Protein AF-A0A453GPW9-F1 (afdb_monomer)

Organism: Aegilops tauschii subsp. strangulata (NCBI:txid200361)

Mean predicted aligned error: 16.11 Å

Secondary structure (DSSP, 8-state):
-------------------HHHHHHHHHHHGGGSSS----HHHHHHHTTTT-GGG--EEETTEEE-

InterPro domains:
  IPR011009 Protein kinase-like domain superfamily [SSF56112] (28-66)

pLDDT: mean 73.28, std 21.89, range [38.69, 98.19]

Foldseek 3Di:
DDDDDDDPPPPDDDPPDPPVVVVVVVVQVVCVPPPDDDDDVVRVCVVCVNVDPVSFPDQDPVGTDD

Solvent-accessible surface area (backbone atoms only — not comparable to full-atom values): 4555 Å² total; per-residue (Å²): 138,83,90,82,80,89,81,81,81,72,82,76,79,79,91,68,70,92,54,69,62,59,60,53,46,50,56,60,57,64,39,75,76,46,102,55,85,88,75,56,70,69,55,52,34,58,75,36,60,67,73,34,76,90,48,50,77,47,73,57,101,88,44,77,39,105

Sequence (66 aa):
MRRRRKGTEILHDQAAMNRPEEDALAWRLEQKSSEFILFDLSEILHATHNFSKENLLGQGGFGPVY

Radius of gyration: 26.47 Å; Cα contacts (8 Å, |Δi|>4): 26; chains: 1; bounding box: 47×22×86 Å

Structure (mmCIF, N/CA/C/O backbone):
data_AF-A0A453GPW9-F1
#
_entry.id   AF-A0A453GPW9-F1
#
loop_
_atom_site.group_PDB
_atom_site.id
_atom_site.type_symbol
_atom_site.label_atom_id
_atom_site.label_alt_id
_atom_site.label_comp_id
_atom_site.label_asym_id
_atom_site.label_entity_id
_atom_site.label_seq_id
_atom_site.pdbx_PDB_ins_code
_atom_site.Cartn_x
_atom_site.Cartn_y
_atom_site.Cartn_z
_atom_site.occupancy
_atom_site.B_iso_or_equiv
_atom_site.auth_seq_id
_atom_site.auth_comp_id
_atom_site.auth_asym_id
_atom_site.auth_atom_id
_atom_site.pdbx_PDB_model_num
ATOM 1 N N . MET A 1 1 ? 32.240 -8.993 -72.735 1.00 42.09 1 MET A N 1
ATOM 2 C CA . MET A 1 1 ? 33.141 -9.318 -71.605 1.00 42.09 1 MET A CA 1
ATOM 3 C C . MET A 1 1 ? 32.799 -8.392 -70.434 1.00 42.09 1 MET A C 1
ATOM 5 O O . MET A 1 1 ? 32.626 -7.210 -70.672 1.00 42.09 1 MET A O 1
ATOM 9 N N . ARG A 1 2 ? 32.663 -8.946 -69.217 1.00 49.94 2 ARG A N 1
ATOM 10 C CA . ARG A 1 2 ? 32.471 -8.287 -67.898 1.00 49.94 2 ARG A CA 1
ATOM 11 C C . ARG A 1 2 ? 31.186 -7.465 -67.646 1.00 49.94 2 ARG A C 1
ATOM 13 O O . ARG A 1 2 ? 31.167 -6.245 -67.687 1.00 49.94 2 ARG A O 1
ATOM 20 N N . ARG A 1 3 ? 30.148 -8.190 -67.201 1.00 53.19 3 ARG A N 1
ATOM 21 C CA . ARG A 1 3 ? 29.113 -7.715 -66.260 1.00 53.19 3 ARG A CA 1
ATOM 22 C C . ARG A 1 3 ? 29.760 -7.308 -64.926 1.00 53.19 3 ARG A C 1
ATOM 24 O O . ARG A 1 3 ? 30.502 -8.109 -64.359 1.00 53.19 3 ARG A O 1
ATOM 31 N N . ARG A 1 4 ? 29.352 -6.174 -64.352 1.00 49.88 4 ARG A N 1
ATOM 32 C CA . ARG A 1 4 ? 29.341 -5.947 -62.896 1.00 49.88 4 ARG A CA 1
ATOM 33 C C . ARG A 1 4 ? 27.974 -5.375 -62.514 1.00 49.88 4 ARG A C 1
ATOM 35 O O . ARG A 1 4 ? 27.494 -4.427 -63.121 1.00 49.88 4 ARG A O 1
ATOM 42 N N . ARG A 1 5 ? 27.318 -6.068 -61.585 1.00 44.66 5 ARG A N 1
ATOM 43 C CA . ARG A 1 5 ? 26.010 -5.761 -61.004 1.00 44.66 5 ARG A CA 1
ATOM 44 C C . ARG A 1 5 ? 26.205 -4.959 -59.711 1.00 44.66 5 ARG A C 1
ATOM 46 O O . ARG A 1 5 ? 27.149 -5.254 -58.990 1.00 44.66 5 ARG A O 1
ATOM 53 N N . LYS A 1 6 ? 25.179 -4.156 -59.408 1.00 40.75 6 LYS A N 1
ATOM 54 C CA . LYS A 1 6 ? 24.600 -3.832 -58.089 1.00 40.75 6 LYS A CA 1
ATOM 55 C C . LYS A 1 6 ? 25.385 -2.943 -57.115 1.00 40.75 6 LYS A C 1
ATOM 57 O O . LYS A 1 6 ? 26.494 -3.253 -56.708 1.00 40.75 6 LYS A O 1
ATOM 62 N N . GLY A 1 7 ? 24.648 -1.938 -56.649 1.00 38.69 7 GLY A N 1
ATOM 63 C CA . GLY A 1 7 ? 24.841 -1.194 -55.411 1.00 38.69 7 GLY A CA 1
ATOM 64 C C . GLY A 1 7 ? 23.614 -0.317 -55.151 1.00 38.69 7 GLY A C 1
ATOM 65 O O . GLY A 1 7 ? 23.739 0.890 -55.027 1.00 38.69 7 GLY A O 1
ATOM 66 N N . THR A 1 8 ? 22.409 -0.898 -55.199 1.00 49.75 8 THR A N 1
ATOM 67 C CA . THR A 1 8 ? 21.223 -0.256 -54.618 1.00 49.75 8 THR A CA 1
ATOM 68 C C . THR A 1 8 ? 21.374 -0.440 -53.119 1.00 49.75 8 THR A C 1
ATOM 70 O O . THR A 1 8 ? 21.154 -1.547 -52.627 1.00 49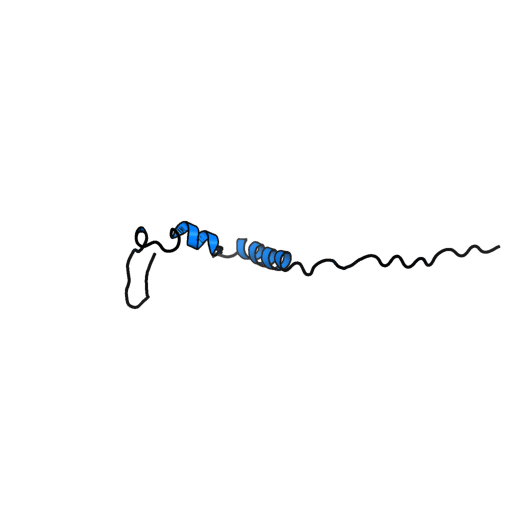.75 8 THR A O 1
ATOM 73 N N . GLU A 1 9 ? 21.822 0.594 -52.414 1.00 41.41 9 GLU A N 1
ATOM 74 C CA . GLU A 1 9 ? 21.744 0.616 -50.958 1.00 41.41 9 GLU A CA 1
ATOM 75 C C . GLU A 1 9 ? 20.276 0.773 -50.584 1.00 41.41 9 GLU A C 1
ATOM 77 O O . GLU A 1 9 ? 19.713 1.861 -50.497 1.00 41.41 9 GLU A O 1
ATOM 82 N N . ILE A 1 10 ? 19.626 -0.379 -50.467 1.00 48.47 10 ILE A N 1
ATOM 83 C CA . ILE A 1 10 ? 18.393 -0.505 -49.723 1.00 48.47 10 ILE A CA 1
ATOM 84 C C . ILE A 1 10 ? 18.812 -0.266 -48.273 1.00 48.47 10 ILE A C 1
ATOM 86 O O . ILE A 1 10 ? 19.428 -1.136 -47.657 1.00 48.47 10 ILE A O 1
ATOM 90 N N . LEU A 1 11 ? 18.533 0.928 -47.755 1.00 42.50 11 LEU A N 1
ATOM 91 C CA . LEU A 1 11 ? 18.551 1.190 -46.322 1.00 42.50 11 LEU A CA 1
ATOM 92 C C . LEU A 1 11 ? 17.442 0.335 -45.698 1.00 42.50 11 LEU A C 1
ATOM 94 O O . LEU A 1 11 ? 16.307 0.773 -45.531 1.00 42.50 11 LEU A O 1
ATOM 98 N N . HIS A 1 12 ? 17.759 -0.931 -45.430 1.00 45.56 12 HIS A N 1
ATOM 99 C CA . HIS A 1 12 ? 17.011 -1.754 -44.497 1.00 45.56 12 HIS A CA 1
ATOM 100 C C . HIS A 1 12 ? 17.303 -1.210 -43.100 1.00 45.56 12 HIS A C 1
ATOM 102 O O . HIS A 1 12 ? 18.341 -1.473 -42.503 1.00 45.56 12 HIS A O 1
ATOM 108 N N . ASP A 1 13 ? 16.392 -0.347 -42.669 1.00 49.62 13 ASP A N 1
ATOM 109 C CA . ASP A 1 13 ? 15.521 -0.670 -41.549 1.00 49.62 13 ASP A CA 1
ATOM 110 C C . ASP A 1 13 ? 16.218 -1.281 -40.334 1.00 49.62 13 ASP A C 1
ATOM 112 O O . ASP A 1 13 ? 16.377 -2.494 -40.262 1.00 49.62 13 ASP A O 1
ATOM 116 N N . GLN A 1 14 ? 16.560 -0.435 -39.362 1.00 49.31 14 GLN A N 1
ATOM 117 C CA . GLN A 1 14 ? 16.479 -0.792 -37.945 1.00 49.31 14 GLN A CA 1
ATOM 118 C C . GLN A 1 14 ? 16.028 0.433 -37.142 1.00 49.31 14 GLN A C 1
ATOM 120 O O . GLN A 1 14 ? 16.695 0.894 -36.222 1.00 49.31 14 GLN A O 1
ATOM 125 N N . ALA A 1 15 ? 14.839 0.941 -37.472 1.00 49.72 15 ALA A N 1
ATOM 126 C CA . ALA A 1 15 ? 13.990 1.577 -36.470 1.00 49.72 15 ALA A CA 1
ATOM 127 C C . ALA A 1 15 ? 13.220 0.470 -35.728 1.00 49.72 15 ALA A C 1
ATOM 129 O O . ALA A 1 15 ? 11.995 0.428 -35.727 1.00 49.72 15 ALA A O 1
ATOM 130 N N . ALA A 1 16 ? 13.939 -0.479 -35.130 1.00 49.62 16 ALA A N 1
ATOM 131 C CA . ALA A 1 16 ? 13.344 -1.543 -34.337 1.00 49.62 16 ALA A CA 1
ATOM 132 C C . ALA A 1 16 ? 13.619 -1.234 -32.870 1.00 49.62 16 ALA A C 1
ATOM 134 O O . ALA A 1 16 ? 14.624 -1.656 -32.315 1.00 49.62 16 ALA A O 1
ATOM 135 N N . MET A 1 17 ? 12.733 -0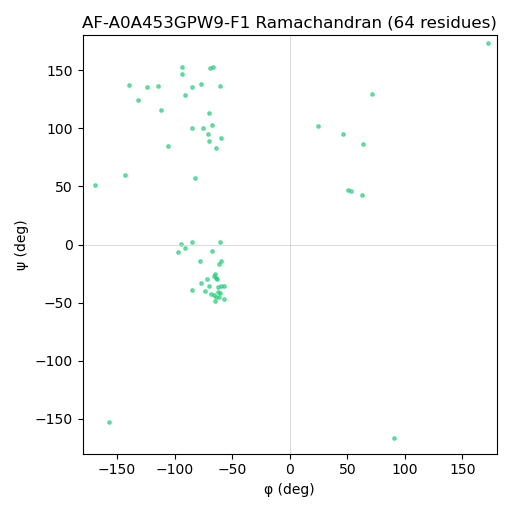.406 -32.311 1.00 50.88 17 MET A N 1
ATOM 136 C CA . MET A 1 17 ? 12.301 -0.413 -30.914 1.00 50.88 17 MET A CA 1
ATOM 137 C C . MET A 1 17 ? 13.304 -1.037 -29.934 1.00 50.88 17 MET A C 1
ATOM 139 O O . MET A 1 17 ? 13.306 -2.253 -29.748 1.00 50.88 17 MET A O 1
ATOM 143 N N . ASN A 1 18 ? 14.036 -0.201 -29.195 1.00 56.22 18 ASN A N 1
ATOM 144 C CA . ASN A 1 18 ? 14.342 -0.555 -27.811 1.00 56.22 18 ASN A CA 1
ATOM 145 C C . ASN A 1 18 ? 12.981 -0.702 -27.127 1.00 56.22 18 ASN A C 1
ATOM 147 O O . ASN A 1 18 ? 12.362 0.295 -26.760 1.00 56.22 18 ASN A O 1
ATOM 151 N N . ARG A 1 19 ? 12.451 -1.925 -27.122 1.00 56.81 19 ARG A N 1
ATOM 152 C CA . ARG A 1 19 ? 11.166 -2.278 -26.536 1.00 56.81 19 ARG A CA 1
ATOM 153 C C . ARG A 1 19 ? 11.475 -2.540 -25.059 1.00 56.81 19 ARG A C 1
ATOM 155 O O . ARG A 1 19 ? 11.967 -3.622 -24.754 1.00 56.81 19 ARG A O 1
ATOM 162 N N . PRO A 1 20 ? 11.223 -1.592 -24.134 1.00 57.34 20 PRO A N 1
ATOM 163 C CA . PRO A 1 20 ? 11.478 -1.812 -22.705 1.00 57.34 20 PRO A CA 1
ATOM 164 C C . PRO A 1 20 ? 10.684 -3.004 -22.141 1.00 57.34 20 PRO A C 1
ATOM 166 O O . PRO A 1 20 ? 10.968 -3.491 -21.052 1.00 57.34 20 PRO A O 1
ATOM 169 N N . GLU A 1 21 ? 9.692 -3.487 -22.890 1.00 59.56 21 GLU A N 1
ATOM 170 C CA . GLU A 1 21 ? 8.866 -4.636 -22.541 1.00 59.56 21 GLU A CA 1
ATOM 171 C C . GLU A 1 21 ? 9.595 -5.981 -22.634 1.00 59.56 21 GLU A C 1
ATOM 173 O O . GLU A 1 21 ? 9.260 -6.883 -21.872 1.00 59.56 21 GLU A O 1
ATOM 178 N N . GLU A 1 22 ? 10.588 -6.135 -23.518 1.00 56.31 22 GLU A N 1
ATOM 179 C CA . GLU A 1 22 ? 11.330 -7.402 -23.632 1.00 56.31 22 GLU A CA 1
ATOM 180 C C . GLU A 1 22 ? 12.286 -7.587 -22.446 1.00 56.31 22 GLU A C 1
ATOM 182 O O . GLU A 1 22 ? 12.316 -8.662 -21.845 1.00 56.31 22 GLU A O 1
ATOM 187 N N . ASP A 1 23 ? 12.952 -6.511 -22.018 1.00 58.38 23 ASP A N 1
ATOM 188 C CA . ASP A 1 23 ? 13.774 -6.503 -20.805 1.00 58.38 23 ASP A CA 1
ATOM 189 C C . ASP A 1 23 ? 12.908 -6.697 -19.550 1.00 58.38 23 ASP A C 1
ATOM 191 O O . ASP A 1 23 ? 13.239 -7.499 -18.677 1.00 58.38 23 ASP A O 1
ATOM 195 N N . ALA A 1 24 ? 11.751 -6.027 -19.466 1.00 62.12 24 ALA A N 1
ATOM 196 C CA . ALA A 1 24 ? 10.807 -6.211 -18.361 1.00 62.12 24 ALA A CA 1
ATOM 197 C C . ALA A 1 24 ? 10.257 -7.648 -18.293 1.00 62.12 24 ALA A C 1
ATOM 199 O O . ALA A 1 24 ? 10.061 -8.194 -17.205 1.00 62.12 24 ALA A O 1
ATOM 200 N N . LEU A 1 25 ? 10.026 -8.288 -19.444 1.00 62.59 25 LEU A N 1
ATOM 201 C CA . LEU A 1 25 ? 9.599 -9.682 -19.508 1.00 62.59 25 LEU A CA 1
ATOM 202 C C . LEU A 1 25 ? 10.721 -10.643 -19.090 1.00 62.59 25 LEU A C 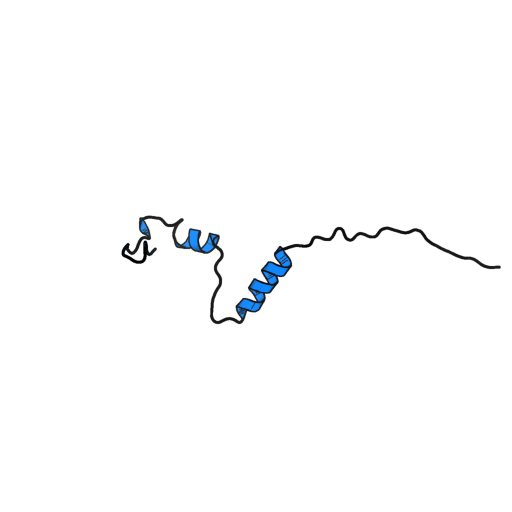1
ATOM 204 O O . LEU A 1 25 ? 10.433 -11.642 -18.429 1.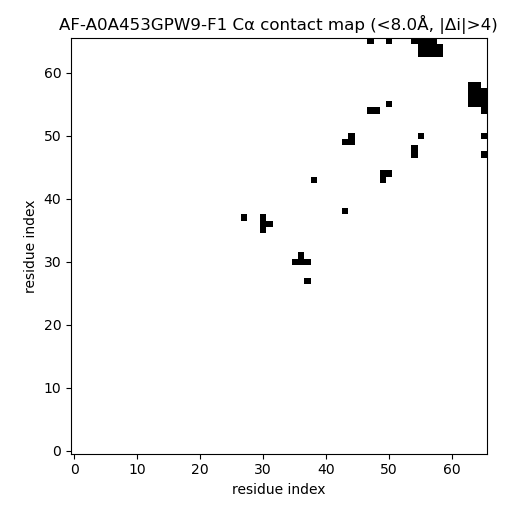00 62.59 25 LEU A O 1
ATOM 208 N N . ALA A 1 26 ? 11.980 -10.330 -19.414 1.00 61.97 26 ALA A N 1
ATOM 209 C CA . ALA A 1 26 ? 13.144 -11.103 -18.983 1.00 61.97 26 ALA A CA 1
ATOM 210 C C . ALA A 1 26 ? 13.273 -11.126 -17.449 1.00 61.97 26 ALA A C 1
ATOM 212 O O . ALA A 1 26 ? 13.385 -12.208 -16.872 1.00 61.97 26 ALA A O 1
ATOM 213 N N . TRP A 1 27 ? 13.106 -9.976 -16.780 1.00 63.88 27 TRP A N 1
ATOM 214 C CA . TRP A 1 27 ? 13.020 -9.921 -15.313 1.00 63.88 27 TRP A CA 1
ATOM 215 C C . TRP A 1 27 ? 11.879 -10.795 -14.778 1.00 63.88 27 TRP A C 1
ATOM 217 O O . TRP A 1 27 ? 12.080 -11.593 -13.866 1.00 63.88 27 TRP A O 1
ATOM 227 N N . ARG A 1 28 ? 10.679 -10.709 -15.366 1.00 62.03 28 ARG A N 1
ATOM 228 C CA . ARG A 1 28 ? 9.521 -11.515 -14.933 1.00 62.03 28 ARG A CA 1
ATOM 229 C C . ARG A 1 28 ? 9.724 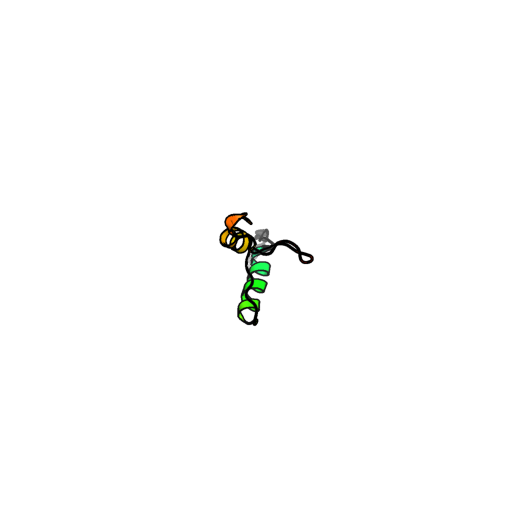-13.024 -15.120 1.00 62.03 28 ARG A C 1
ATOM 231 O O . ARG A 1 28 ? 9.125 -13.806 -14.381 1.00 62.03 28 ARG A O 1
ATOM 238 N N . LEU A 1 29 ? 10.530 -13.446 -16.098 1.00 60.66 29 LEU A N 1
ATOM 239 C CA . LEU A 1 29 ? 10.789 -14.858 -16.387 1.00 60.66 29 LEU A CA 1
ATOM 240 C C . LEU A 1 29 ? 11.904 -15.444 -15.509 1.00 60.66 29 LEU A C 1
ATOM 242 O O . LEU A 1 29 ? 11.744 -16.564 -15.025 1.00 60.66 29 LEU A O 1
ATOM 246 N N . GLU A 1 30 ? 12.974 -14.691 -15.233 1.00 58.44 30 GLU A N 1
ATOM 247 C CA . GLU A 1 30 ? 14.025 -15.102 -14.285 1.00 58.44 30 GLU A CA 1
ATOM 248 C C . GLU A 1 30 ? 13.484 -15.248 -12.852 1.00 58.44 30 GLU A C 1
ATOM 250 O O . GLU A 1 30 ? 13.917 -16.123 -12.105 1.00 58.44 30 GLU A O 1
ATOM 255 N N . GLN A 1 31 ? 12.460 -14.475 -12.479 1.00 56.22 31 GLN A N 1
ATOM 256 C CA . GLN A 1 31 ? 11.848 -14.547 -11.149 1.00 56.22 31 GLN A CA 1
ATOM 257 C C . GLN A 1 31 ? 10.890 -15.721 -10.930 1.00 56.22 31 GLN A C 1
ATOM 259 O O . GLN A 1 31 ? 10.603 -16.057 -9.785 1.00 56.22 31 GLN A O 1
ATOM 264 N N . LYS A 1 32 ? 10.447 -16.424 -11.981 1.00 54.84 32 LYS A N 1
ATOM 265 C CA . LYS A 1 32 ? 9.676 -17.673 -11.811 1.00 54.84 32 LYS A CA 1
ATOM 266 C C . LYS A 1 32 ? 10.503 -18.821 -11.207 1.00 54.84 32 LYS A C 1
ATOM 268 O O . LYS A 1 32 ? 9.946 -19.873 -10.908 1.00 54.84 32 LYS A O 1
ATOM 273 N N . SER A 1 33 ? 11.807 -18.603 -11.023 1.00 57.41 33 SER A N 1
ATOM 274 C CA . SER A 1 33 ? 12.747 -19.454 -10.289 1.00 57.41 33 SER A CA 1
ATOM 275 C C . SER A 1 33 ? 12.996 -18.994 -8.840 1.00 57.41 33 SER A C 1
ATOM 277 O O . SER A 1 33 ? 13.702 -19.692 -8.112 1.00 57.41 33 SER A O 1
ATOM 279 N N . SER A 1 34 ? 12.479 -17.835 -8.420 1.00 62.19 34 SER A N 1
ATOM 280 C CA . SER A 1 34 ? 12.721 -17.256 -7.092 1.00 62.19 34 SER A CA 1
ATOM 281 C C . SER A 1 34 ? 11.621 -17.653 -6.107 1.00 62.19 34 SER A C 1
ATOM 283 O O . SER A 1 34 ? 10.455 -17.751 -6.473 1.00 62.19 34 SER A O 1
ATOM 285 N N . GLU A 1 35 ? 11.970 -17.816 -4.829 1.00 76.25 35 GLU A N 1
ATOM 286 C CA . GLU A 1 35 ? 11.047 -18.107 -3.710 1.00 76.25 35 GLU A CA 1
ATOM 287 C C . GLU A 1 35 ? 9.963 -17.027 -3.477 1.00 76.25 35 GLU A C 1
ATOM 289 O O . GLU A 1 35 ? 9.150 -17.141 -2.560 1.00 76.25 35 GLU A O 1
ATOM 294 N N . PHE A 1 36 ? 9.927 -15.980 -4.305 1.00 76.06 36 PHE A N 1
ATOM 295 C CA . PHE A 1 36 ? 9.046 -14.829 -4.178 1.00 76.06 36 PHE A CA 1
ATOM 296 C C . PHE A 1 36 ? 8.220 -14.627 -5.447 1.00 76.06 36 PHE A C 1
ATOM 298 O O . PHE A 1 36 ? 8.736 -14.677 -6.562 1.00 76.06 36 PHE A O 1
ATOM 305 N N . ILE A 1 37 ? 6.928 -14.357 -5.258 1.00 83.44 37 ILE A N 1
ATOM 306 C CA . ILE A 1 37 ? 5.998 -13.996 -6.328 1.00 83.44 37 ILE A CA 1
ATOM 307 C C . ILE A 1 37 ? 5.994 -12.472 -6.457 1.00 83.44 37 ILE A C 1
ATOM 309 O O . ILE A 1 37 ? 5.795 -11.766 -5.467 1.00 83.44 37 ILE A O 1
ATOM 313 N N . LEU A 1 38 ? 6.193 -11.970 -7.676 1.00 85.81 38 LEU A N 1
ATOM 314 C CA . LEU A 1 38 ? 5.944 -10.567 -7.994 1.00 85.81 38 LEU A CA 1
ATOM 315 C C . LEU A 1 38 ? 4.482 -10.361 -8.347 1.00 85.81 38 LEU A C 1
ATOM 317 O O . LEU A 1 38 ? 3.934 -11.109 -9.155 1.00 85.81 38 LEU A O 1
ATOM 321 N N . PHE A 1 39 ? 3.915 -9.297 -7.792 1.00 88.06 39 PHE A N 1
ATOM 322 C CA . PHE A 1 39 ? 2.597 -8.803 -8.148 1.00 88.06 39 PHE A CA 1
ATOM 323 C C . PHE A 1 39 ? 2.725 -7.427 -8.788 1.00 88.06 39 PHE A C 1
ATOM 325 O O . PHE A 1 39 ? 3.455 -6.562 -8.290 1.00 88.06 39 PHE A O 1
ATOM 332 N N . ASP A 1 40 ? 1.985 -7.220 -9.869 1.00 92.88 40 ASP A N 1
ATOM 333 C CA . ASP A 1 40 ? 1.789 -5.903 -10.446 1.00 92.88 40 ASP A CA 1
ATOM 334 C C . ASP A 1 4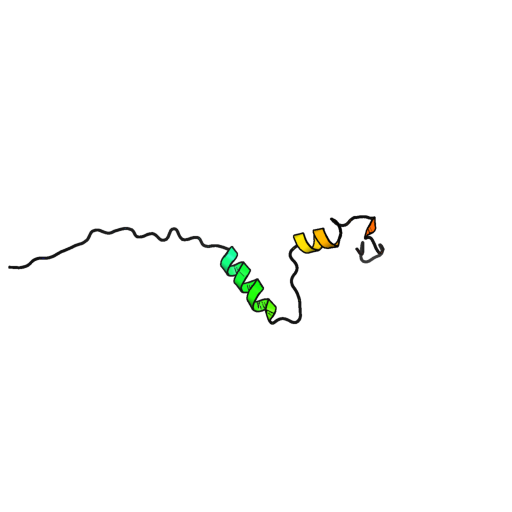0 ? 0.927 -5.053 -9.500 1.00 92.88 40 ASP A C 1
ATOM 336 O O . ASP A 1 40 ? 0.073 -5.551 -8.759 1.00 92.88 40 ASP A O 1
ATOM 340 N N . LEU A 1 41 ? 1.100 -3.728 -9.544 1.00 95.19 41 LEU A N 1
ATOM 341 C CA . LEU A 1 41 ? 0.305 -2.824 -8.707 1.00 95.19 41 LEU A CA 1
ATOM 342 C C . LEU A 1 41 ? -1.203 -3.008 -8.945 1.00 95.19 41 LEU A C 1
ATOM 344 O O . LEU A 1 41 ? -1.983 -2.935 -8.002 1.00 95.19 41 LEU A O 1
ATOM 348 N N . SER A 1 42 ? -1.619 -3.288 -10.181 1.00 97.19 42 SER A N 1
ATOM 349 C CA . SER A 1 42 ? -3.018 -3.570 -10.525 1.00 97.19 42 SER A CA 1
ATOM 350 C C . SER A 1 42 ? -3.587 -4.775 -9.773 1.00 97.19 42 SER A C 1
ATOM 352 O O . SER A 1 42 ? -4.753 -4.742 -9.385 1.00 97.19 42 SER A O 1
ATOM 354 N N . GLU A 1 43 ? -2.780 -5.809 -9.527 1.00 96.62 43 GLU A N 1
ATOM 355 C CA . GLU A 1 43 ? -3.185 -6.990 -8.762 1.00 96.62 43 GLU A CA 1
ATOM 356 C C . GLU A 1 43 ? -3.396 -6.631 -7.290 1.00 96.62 43 GLU A C 1
ATOM 358 O O . GLU A 1 43 ? -4.409 -7.009 -6.703 1.00 96.62 43 GLU A O 1
ATOM 363 N N . ILE A 1 44 ? -2.501 -5.820 -6.716 1.00 96.88 44 ILE A N 1
ATOM 364 C CA . ILE A 1 44 ? -2.628 -5.322 -5.337 1.00 96.88 44 ILE A CA 1
ATOM 365 C C . ILE A 1 44 ? -3.872 -4.435 -5.197 1.00 96.88 44 ILE A C 1
ATOM 367 O O . ILE A 1 44 ? -4.645 -4.587 -4.248 1.00 96.88 44 ILE A O 1
ATOM 371 N N . LEU A 1 45 ? -4.106 -3.525 -6.148 1.00 98.06 45 LEU A N 1
ATOM 372 C CA . LEU A 1 45 ? -5.299 -2.674 -6.154 1.00 98.06 45 LEU A CA 1
ATOM 373 C C . LEU A 1 45 ? -6.574 -3.508 -6.272 1.00 98.06 45 LEU A C 1
AT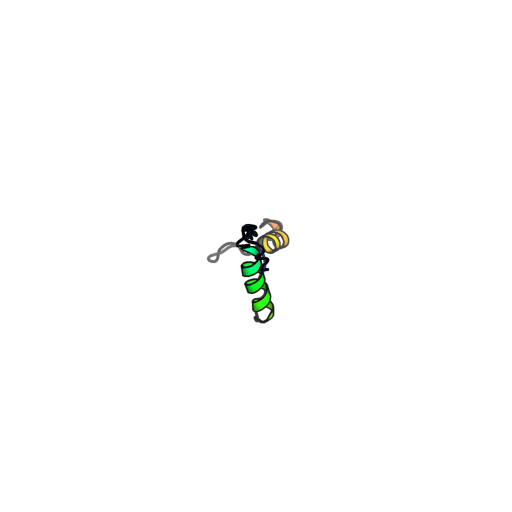OM 375 O O . LEU A 1 45 ? -7.548 -3.234 -5.578 1.00 98.06 45 LEU A O 1
ATOM 379 N N . HIS A 1 46 ? -6.575 -4.543 -7.109 1.00 97.88 46 HIS A N 1
ATOM 380 C CA . HIS A 1 46 ? -7.720 -5.434 -7.228 1.00 97.88 46 HIS A CA 1
ATOM 381 C C . HIS A 1 46 ? -7.975 -6.202 -5.923 1.00 97.88 46 HIS A C 1
ATOM 383 O O . HIS A 1 46 ? -9.093 -6.178 -5.412 1.00 97.88 46 HIS A O 1
ATOM 389 N N . ALA A 1 47 ? -6.937 -6.811 -5.342 1.00 97.06 47 ALA A N 1
ATOM 390 C CA . ALA A 1 47 ? -7.039 -7.590 -4.108 1.00 97.06 47 ALA A CA 1
ATOM 391 C C . ALA A 1 47 ? -7.531 -6.747 -2.920 1.00 97.06 47 ALA A C 1
ATOM 393 O O . ALA A 1 47 ? -8.401 -7.172 -2.162 1.00 97.06 47 ALA A O 1
ATOM 394 N N . THR A 1 48 ? -7.032 -5.518 -2.795 1.00 98.00 48 THR A N 1
ATOM 395 C CA . THR A 1 48 ? -7.391 -4.603 -1.698 1.00 98.00 48 THR A CA 1
ATOM 396 C C . THR A 1 48 ? -8.674 -3.809 -1.957 1.00 98.00 48 THR A C 1
ATOM 398 O O . THR A 1 48 ? -9.051 -2.979 -1.129 1.00 98.00 48 THR A O 1
ATOM 401 N N . HIS A 1 49 ? -9.363 -4.037 -3.084 1.00 98.19 49 HIS A N 1
ATOM 402 C CA . HIS A 1 49 ? -10.489 -3.213 -3.544 1.00 98.19 49 HIS A CA 1
ATOM 403 C C . HIS A 1 49 ? -10.144 -1.717 -3.549 1.00 98.19 49 HIS A C 1
ATOM 405 O O . HIS A 1 49 ? -10.903 -0.869 -3.088 1.00 98.19 49 HIS A O 1
ATOM 411 N N . ASN A 1 50 ? -8.972 -1.394 -4.092 1.00 98.06 50 ASN A N 1
ATOM 412 C CA . ASN A 1 50 ? -8.416 -0.050 -4.150 1.00 98.06 50 ASN A CA 1
ATOM 413 C C . ASN A 1 50 ? -8.157 0.536 -2.746 1.00 98.06 50 ASN A C 1
ATOM 415 O O . ASN A 1 50 ? -8.458 1.702 -2.492 1.00 98.06 50 ASN A O 1
ATOM 419 N N . PHE A 1 51 ? -7.612 -0.290 -1.839 1.00 97.88 51 PHE A N 1
ATOM 420 C CA . PHE A 1 51 ? -7.403 0.029 -0.420 1.00 97.88 51 PHE A CA 1
ATOM 421 C C . PHE A 1 51 ? -8.685 0.513 0.277 1.00 97.88 51 PHE A C 1
ATOM 423 O O . PHE A 1 51 ? -8.695 1.530 0.977 1.00 97.88 51 PHE A O 1
ATOM 430 N N . SER A 1 52 ? -9.797 -0.193 0.048 1.00 98.06 52 SER A N 1
ATOM 431 C CA . SER A 1 52 ? -11.081 0.179 0.638 1.00 98.06 52 SER A CA 1
ATOM 432 C C . SER A 1 52 ? -11.068 0.023 2.160 1.00 98.06 52 SER A C 1
ATOM 434 O O . SER A 1 52 ? -10.347 -0.802 2.726 1.00 98.06 52 SER A O 1
ATOM 436 N N . LYS A 1 53 ? -11.902 0.810 2.849 1.00 97.75 53 LYS A N 1
ATOM 437 C CA . LYS A 1 53 ? -12.019 0.715 4.311 1.00 97.75 53 LYS A CA 1
ATOM 438 C C . LYS A 1 53 ? -12.593 -0.624 4.768 1.00 97.75 53 LYS A C 1
ATOM 440 O O . LYS A 1 53 ? -12.319 -1.012 5.897 1.00 97.75 53 LYS A O 1
ATOM 445 N N . GLU A 1 54 ? -13.369 -1.312 3.928 1.00 97.88 54 GLU A N 1
ATOM 446 C CA . GLU A 1 54 ? -13.917 -2.628 4.276 1.00 97.88 54 GLU A CA 1
ATOM 447 C C . GLU A 1 54 ? -12.826 -3.699 4.423 1.00 97.88 54 GLU A C 1
ATOM 449 O O . GLU A 1 54 ? -13.014 -4.633 5.196 1.00 97.88 54 GLU A O 1
ATOM 454 N N . ASN A 1 55 ? -11.688 -3.540 3.736 1.00 97.75 55 ASN A N 1
ATOM 455 C CA . ASN A 1 55 ? -10.556 -4.466 3.818 1.00 97.75 55 ASN A CA 1
ATOM 456 C C . ASN A 1 55 ? -9.494 -4.041 4.844 1.00 97.75 55 ASN A C 1
ATOM 458 O O . ASN A 1 55 ? -8.498 -4.729 5.007 1.00 97.75 55 ASN A O 1
ATOM 462 N N . LEU A 1 56 ? -9.673 -2.927 5.561 1.00 97.81 56 LEU A N 1
ATOM 463 C CA . LEU A 1 56 ? -8.714 -2.510 6.584 1.00 97.81 56 LEU A CA 1
ATOM 464 C C . LEU A 1 56 ? -8.776 -3.458 7.794 1.00 97.81 56 LEU A C 1
ATOM 466 O O . LEU A 1 56 ? -9.747 -3.454 8.551 1.00 97.81 56 LEU A O 1
ATOM 470 N N . LEU A 1 57 ? -7.702 -4.209 8.026 1.00 97.81 57 LEU A N 1
ATOM 471 C CA . LEU A 1 57 ? -7.537 -5.078 9.192 1.00 97.81 57 LEU A CA 1
ATOM 472 C C . LEU A 1 57 ? -7.183 -4.283 10.457 1.00 97.81 57 LEU A C 1
ATOM 474 O O . LEU A 1 57 ? -7.581 -4.653 11.562 1.00 97.81 57 LEU A O 1
ATOM 478 N N . GLY A 1 58 ? -6.441 -3.180 10.314 1.00 97.75 58 GLY A N 1
ATOM 479 C CA . GLY A 1 58 ? -6.104 -2.296 11.429 1.00 97.75 58 GLY A CA 1
ATOM 480 C C . GLY A 1 58 ? -5.093 -1.206 11.082 1.00 97.75 58 GLY A C 1
ATOM 481 O O . GLY A 1 58 ? -4.524 -1.183 9.995 1.00 97.75 58 GLY A O 1
ATOM 482 N N . GLN A 1 59 ? -4.857 -0.289 12.024 1.00 98.12 59 GLN A N 1
ATOM 483 C CA . GLN A 1 59 ? -3.855 0.771 11.894 1.00 98.12 59 GLN A CA 1
ATOM 484 C C . GLN A 1 59 ? -3.108 0.979 13.216 1.00 98.12 59 GLN A C 1
ATOM 486 O O . GLN A 1 59 ? -3.717 1.031 14.283 1.00 98.12 59 GLN A O 1
ATOM 491 N N . GLY A 1 60 ? -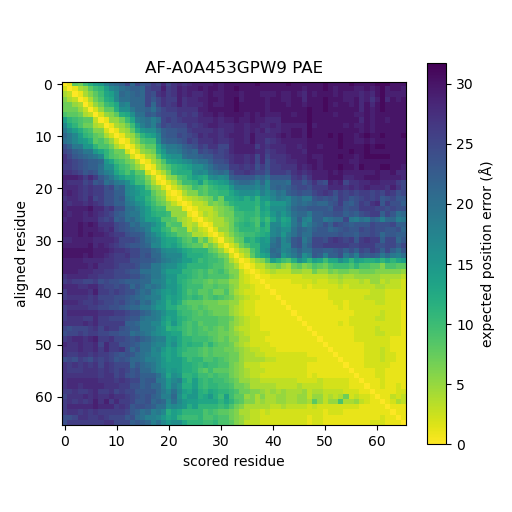1.785 1.137 13.140 1.00 96.88 60 GLY A N 1
ATOM 492 C CA . GLY A 1 60 ? -0.931 1.410 14.298 1.00 96.88 60 GLY A CA 1
ATOM 493 C C . GLY A 1 60 ? 0.382 2.083 13.904 1.00 96.88 60 GLY A C 1
ATOM 494 O O . GLY A 1 60 ? 0.460 2.741 12.869 1.00 96.88 60 GLY A O 1
ATOM 495 N N . GLY A 1 61 ? 1.438 1.894 14.702 1.0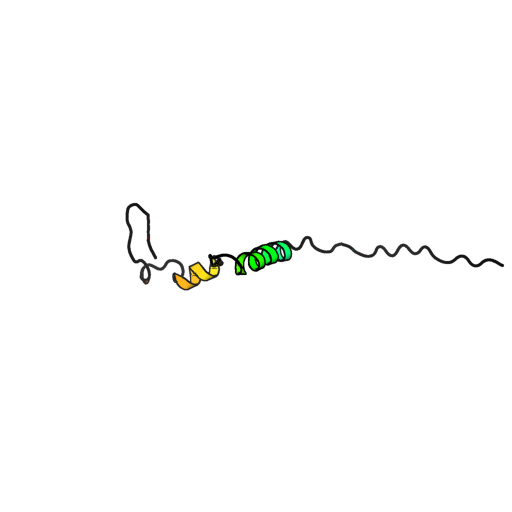0 97.88 61 GLY A N 1
ATOM 496 C CA . GLY A 1 61 ? 2.764 2.481 14.440 1.00 97.88 61 GLY A CA 1
ATOM 497 C C . GLY A 1 61 ? 3.421 2.041 13.122 1.00 97.88 61 GLY A C 1
ATOM 498 O O . GLY A 1 61 ? 4.328 2.710 12.642 1.00 97.88 61 GLY A O 1
ATOM 499 N N . PHE A 1 62 ? 2.932 0.957 12.518 1.00 93.69 62 PHE A N 1
ATOM 500 C CA . PHE A 1 62 ? 3.367 0.451 11.212 1.00 93.69 62 PHE A CA 1
ATOM 501 C C . PHE A 1 62 ? 2.557 1.015 10.032 1.00 93.69 62 PHE A C 1
ATOM 503 O O . PHE A 1 62 ? 2.863 0.708 8.885 1.00 93.69 62 PHE A O 1
ATOM 510 N N . GLY A 1 63 ? 1.536 1.837 10.296 1.00 97.31 63 GLY A N 1
ATOM 511 C CA . GLY A 1 63 ? 0.586 2.302 9.286 1.00 97.31 63 GLY A CA 1
ATOM 512 C C . GLY A 1 63 ? -0.642 1.391 9.150 1.00 97.31 63 GLY A C 1
ATOM 513 O O . GLY A 1 63 ? -0.920 0.596 10.055 1.00 97.31 63 GLY A O 1
ATOM 514 N N . PRO A 1 64 ? -1.436 1.570 8.079 1.00 97.38 64 PRO A N 1
ATOM 515 C CA . PRO A 1 64 ? -2.614 0.758 7.805 1.00 97.38 64 PRO A CA 1
ATOM 516 C C . PRO A 1 64 ? -2.229 -0.616 7.245 1.00 97.38 64 PRO A C 1
ATOM 518 O O . PRO A 1 64 ? -1.359 -0.726 6.383 1.00 97.38 64 PRO A O 1
ATOM 521 N N . VAL A 1 65 ? -2.916 -1.647 7.723 1.00 97.19 65 VAL A N 1
ATOM 522 C CA . VAL A 1 65 ? -2.824 -3.023 7.234 1.00 97.19 65 VAL A CA 1
ATOM 523 C C . VAL A 1 65 ? -4.150 -3.350 6.563 1.00 97.19 65 VAL A C 1
ATOM 525 O O . VAL A 1 65 ? -5.186 -3.334 7.229 1.00 97.19 65 VAL A O 1
ATOM 528 N N . TYR A 1 66 ? -4.095 -3.600 5.259 1.00 96.62 66 TYR A N 1
ATOM 529 C CA . TYR A 1 66 ? -5.213 -4.051 4.428 1.00 96.62 66 TYR A CA 1
ATOM 530 C C . TYR A 1 66 ? -5.064 -5.542 4.127 1.00 96.62 66 TYR A C 1
ATOM 532 O O . TYR A 1 66 ? -3.900 -6.007 4.115 1.00 96.62 66 TYR A O 1
#